Protein AF-A0A9E1M445-F1 (afdb_monomer_lite)

Secondary structure (DSSP, 8-state):
-HHHHHHHHHHHHHHHHHHHHHHHHHHHTT--PPPPEEETTEEE---HHHHHHHHHHHHHHHHHTT-HHHHHHHHHHHHHHHHHHHHHT-

Sequence (90 aa):
MYEEVFWGVFIAVTILAVVGLVLVVLRKKGKAKPFLNLGSSGLELVSGDKSLFIAVIVGAVMLNQYSLLLAIAYAAVFLALYLLLLIKFK

Radius of gyration: 14.59 Å; chains: 1; bounding box: 33×22×38 Å

pLDDT: mean 77.47, std 15.46, range [42.06, 93.94]

Structure (mmCIF, N/CA/C/O backbone):
data_AF-A0A9E1M445-F1
#
_entry.id   AF-A0A9E1M445-F1
#
loop_
_atom_site.group_PDB
_atom_site.id
_atom_site.type_symbol
_atom_site.label_atom_id
_atom_site.label_alt_id
_atom_site.label_comp_id
_atom_site.label_asym_id
_atom_site.label_entity_id
_atom_site.label_seq_id
_atom_site.pdbx_PDB_ins_code
_atom_site.Cartn_x
_atom_site.Cartn_y
_atom_site.Cartn_z
_atom_site.occupancy
_atom_site.B_iso_or_equiv
_atom_site.auth_seq_id
_atom_site.auth_comp_id
_atom_site.auth_asym_id
_atom_site.auth_atom_id
_atom_site.pdbx_PDB_model_num
ATOM 1 N N . MET A 1 1 ? 12.525 -11.843 -17.859 1.00 58.59 1 MET A N 1
ATOM 2 C CA . MET A 1 1 ? 13.231 -12.093 -16.583 1.00 58.59 1 MET A CA 1
ATOM 3 C C . MET A 1 1 ? 13.188 -10.902 -15.619 1.00 58.59 1 MET A C 1
ATOM 5 O O . MET A 1 1 ? 12.540 -11.036 -14.596 1.00 58.59 1 MET A O 1
ATOM 9 N N . TYR A 1 2 ? 13.789 -9.732 -15.901 1.00 72.12 2 TYR A N 1
ATOM 10 C CA . TYR A 1 2 ? 13.731 -8.586 -14.960 1.00 72.12 2 TYR A CA 1
ATOM 11 C C . TYR A 1 2 ? 12.323 -8.005 -14.770 1.00 72.12 2 TYR A C 1
ATOM 13 O O . TYR A 1 2 ? 11.950 -7.643 -13.659 1.00 72.12 2 TYR A O 1
ATOM 21 N N . GLU A 1 3 ? 11.526 -7.967 -15.836 1.00 77.00 3 GLU A N 1
ATOM 22 C CA . GLU A 1 3 ? 10.161 -7.433 -15.800 1.00 77.00 3 GLU A CA 1
ATOM 23 C C . GLU A 1 3 ? 9.208 -8.334 -14.998 1.00 77.00 3 GLU A C 1
ATOM 25 O O . GLU A 1 3 ? 8.434 -7.860 -14.176 1.00 77.00 3 GLU A O 1
ATOM 30 N N . GLU A 1 4 ? 9.321 -9.654 -15.153 1.00 81.44 4 GLU A N 1
ATOM 31 C CA . GLU A 1 4 ? 8.529 -10.637 -14.399 1.00 81.44 4 GLU A CA 1
ATOM 32 C C . GLU A 1 4 ? 8.861 -10.603 -12.903 1.00 81.44 4 GLU A C 1
ATOM 34 O O . GLU A 1 4 ? 7.964 -10.673 -12.064 1.00 81.44 4 GLU A O 1
ATOM 39 N N . VAL A 1 5 ? 10.145 -10.441 -12.559 1.00 84.81 5 VAL A N 1
ATOM 40 C CA . VAL A 1 5 ? 10.588 -10.272 -11.168 1.00 84.81 5 VAL A CA 1
ATOM 41 C C . VAL A 1 5 ? 10.076 -8.950 -10.600 1.00 84.81 5 VAL A C 1
ATOM 43 O O . VAL A 1 5 ? 9.591 -8.928 -9.470 1.00 84.81 5 VAL A O 1
ATOM 46 N N . PHE A 1 6 ? 10.119 -7.864 -11.377 1.00 87.31 6 PHE A N 1
ATOM 47 C CA . PHE A 1 6 ? 9.565 -6.574 -10.971 1.00 87.31 6 PHE A CA 1
ATOM 48 C C . PHE A 1 6 ? 8.075 -6.691 -10.632 1.00 87.31 6 PHE A C 1
ATOM 50 O O . PHE A 1 6 ? 7.668 -6.327 -9.528 1.00 87.31 6 PHE A O 1
ATOM 57 N N . TRP A 1 7 ? 7.273 -7.253 -11.542 1.00 87.19 7 TRP A N 1
ATOM 58 C CA . TRP A 1 7 ? 5.836 -7.430 -11.329 1.00 87.19 7 TRP A CA 1
ATOM 59 C C . TRP A 1 7 ? 5.540 -8.379 -10.166 1.00 87.19 7 TRP A C 1
ATOM 61 O O . TRP A 1 7 ? 4.650 -8.097 -9.366 1.00 87.19 7 TRP A O 1
ATOM 71 N N . GLY A 1 8 ? 6.318 -9.454 -10.010 1.00 88.81 8 GLY A N 1
ATOM 72 C CA . GLY A 1 8 ? 6.196 -10.369 -8.875 1.00 88.81 8 GLY A CA 1
ATOM 73 C C . GLY A 1 8 ? 6.436 -9.677 -7.529 1.00 88.81 8 GLY A C 1
ATOM 74 O O . GLY A 1 8 ? 5.639 -9.829 -6.600 1.00 88.81 8 GLY A O 1
ATOM 75 N N . VAL A 1 9 ? 7.491 -8.863 -7.431 1.00 88.81 9 VAL A N 1
ATOM 76 C CA . VAL A 1 9 ? 7.797 -8.092 -6.216 1.00 88.81 9 VAL A CA 1
ATOM 77 C C . VAL A 1 9 ? 6.743 -7.012 -5.976 1.00 88.81 9 VAL A C 1
ATOM 79 O O . VAL A 1 9 ? 6.282 -6.861 -4.844 1.00 88.81 9 VAL A O 1
ATOM 82 N N . PHE A 1 10 ? 6.307 -6.305 -7.020 1.00 89.19 10 PHE A N 1
ATOM 83 C CA . PHE A 1 10 ? 5.259 -5.293 -6.909 1.00 89.19 10 PHE A CA 1
ATOM 84 C C . PHE A 1 10 ? 3.960 -5.893 -6.353 1.00 89.19 10 PHE A C 1
ATOM 86 O O . PHE A 1 10 ? 3.419 -5.376 -5.377 1.00 89.19 10 PHE A O 1
ATOM 93 N N . ILE A 1 11 ? 3.514 -7.036 -6.888 1.00 89.62 11 ILE A N 1
ATOM 94 C CA . ILE A 1 11 ? 2.329 -7.752 -6.394 1.00 89.62 11 ILE A CA 1
ATOM 95 C C . ILE A 1 11 ? 2.497 -8.135 -4.920 1.00 89.62 11 ILE A C 1
ATOM 97 O O . ILE A 1 11 ? 1.592 -7.888 -4.120 1.00 89.62 11 ILE A O 1
ATOM 101 N N . ALA A 1 12 ? 3.647 -8.696 -4.533 1.00 88.00 12 ALA A N 1
ATOM 102 C CA . ALA A 1 12 ? 3.906 -9.073 -3.144 1.00 88.00 12 ALA A CA 1
ATOM 103 C C . ALA A 1 12 ? 3.826 -7.862 -2.196 1.00 88.00 12 ALA A C 1
ATOM 105 O O . ALA A 1 12 ? 3.185 -7.928 -1.144 1.00 88.00 12 ALA A O 1
ATOM 106 N N . VAL A 1 13 ? 4.415 -6.732 -2.590 1.00 88.25 13 VAL A N 1
ATOM 107 C CA . VAL A 1 13 ? 4.377 -5.479 -1.825 1.00 88.25 13 VAL A CA 1
ATOM 108 C C . VAL A 1 13 ? 2.953 -4.916 -1.742 1.00 88.25 13 VAL A C 1
ATOM 110 O O . VAL A 1 13 ? 2.520 -4.499 -0.665 1.00 88.25 13 VAL A O 1
ATOM 113 N N . THR A 1 14 ? 2.182 -4.950 -2.830 1.00 88.69 14 THR A N 1
ATOM 114 C CA . THR A 1 14 ? 0.776 -4.522 -2.819 1.00 88.69 14 THR A CA 1
ATOM 115 C C . THR A 1 14 ? -0.078 -5.410 -1.913 1.00 88.69 14 THR A C 1
ATOM 117 O O . THR A 1 14 ? -0.891 -4.889 -1.147 1.00 88.69 14 THR A O 1
ATOM 120 N N . ILE A 1 15 ? 0.133 -6.731 -1.916 1.00 88.50 15 ILE A N 1
ATOM 121 C CA . ILE A 1 15 ? -0.541 -7.650 -0.986 1.00 88.50 15 ILE A CA 1
ATOM 122 C C . ILE A 1 15 ? -0.206 -7.276 0.463 1.00 88.50 15 ILE A C 1
ATOM 124 O O . ILE A 1 15 ? -1.116 -7.177 1.286 1.00 88.50 15 ILE A O 1
ATOM 128 N N . LEU A 1 16 ? 1.063 -6.999 0.779 1.00 87.31 16 LEU A N 1
ATOM 129 C CA . LEU A 1 16 ? 1.466 -6.553 2.119 1.00 87.31 16 LEU A CA 1
ATOM 130 C C . LEU A 1 16 ? 0.781 -5.240 2.528 1.00 87.31 16 LEU A C 1
ATOM 132 O O . LEU A 1 16 ? 0.340 -5.116 3.673 1.00 87.31 16 LEU A O 1
ATOM 136 N N . ALA A 1 17 ? 0.629 -4.287 1.606 1.00 85.56 17 ALA A N 1
ATOM 137 C CA . ALA A 1 17 ? -0.092 -3.041 1.865 1.00 85.56 17 ALA A CA 1
ATOM 138 C C . ALA A 1 17 ? -1.585 -3.288 2.166 1.00 85.56 17 ALA A C 1
ATOM 140 O O . ALA A 1 17 ? -2.135 -2.709 3.108 1.00 85.56 17 ALA A O 1
ATOM 141 N N . VAL A 1 18 ? -2.233 -4.191 1.421 1.00 87.44 18 VAL A N 1
ATOM 142 C CA . VAL A 1 18 ? -3.632 -4.595 1.657 1.00 87.44 18 VAL A CA 1
ATOM 143 C C . VAL A 1 18 ? -3.784 -5.316 2.994 1.00 87.44 18 VAL A C 1
ATOM 145 O O . VAL A 1 18 ? -4.700 -5.002 3.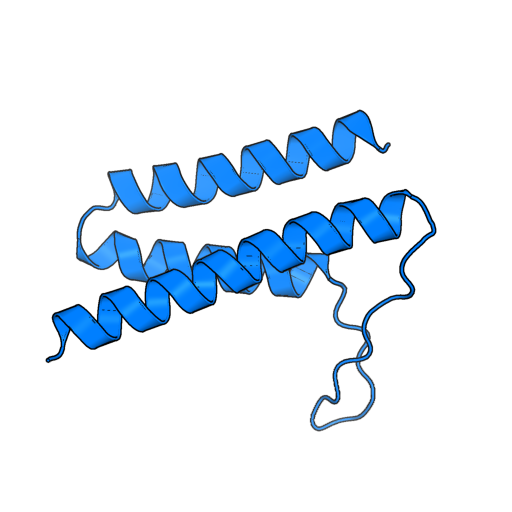757 1.00 87.44 18 VAL A O 1
ATOM 148 N N . VAL A 1 19 ? -2.876 -6.238 3.325 1.00 85.81 19 VAL A N 1
ATOM 149 C CA . VAL A 1 19 ? -2.850 -6.891 4.642 1.00 85.81 19 VAL A CA 1
ATOM 150 C C . VAL A 1 19 ? -2.720 -5.834 5.734 1.00 85.81 19 VAL A C 1
ATOM 152 O O . VAL A 1 19 ? -3.511 -5.841 6.674 1.00 85.81 19 VAL A O 1
ATOM 155 N N . GLY A 1 20 ? -1.818 -4.864 5.571 1.00 82.38 20 GLY A N 1
ATOM 156 C CA . GLY A 1 20 ? -1.704 -3.707 6.455 1.00 82.38 20 GLY A CA 1
ATOM 157 C C . GLY A 1 20 ? -3.047 -3.005 6.692 1.00 82.38 20 GLY A C 1
ATOM 158 O O . GLY A 1 20 ? -3.421 -2.791 7.845 1.00 82.38 20 GLY A O 1
ATOM 159 N N . LEU A 1 21 ? -3.822 -2.732 5.633 1.00 83.44 21 LEU A N 1
ATOM 160 C CA . LEU A 1 21 ? -5.135 -2.076 5.741 1.00 83.44 21 LEU A CA 1
ATOM 161 C C . LEU A 1 21 ? -6.114 -2.937 6.545 1.00 83.44 21 LEU A C 1
ATOM 163 O O . LEU A 1 21 ? -6.806 -2.435 7.432 1.00 83.44 21 LEU A O 1
ATOM 167 N N . VAL A 1 22 ? -6.156 -4.244 6.279 1.00 83.12 22 VAL A N 1
ATOM 168 C CA . VAL A 1 22 ? -7.010 -5.187 7.018 1.00 83.12 22 VAL A CA 1
ATOM 169 C C . VAL A 1 22 ? -6.639 -5.205 8.501 1.00 83.12 22 VAL A C 1
ATOM 171 O O . VAL A 1 22 ? -7.525 -5.179 9.360 1.00 83.12 22 VAL A O 1
ATOM 174 N N . LEU A 1 23 ? -5.346 -5.186 8.824 1.00 79.56 23 LEU A N 1
ATOM 175 C CA . LEU A 1 23 ? -4.877 -5.143 10.207 1.00 79.56 23 LEU A CA 1
ATOM 176 C C . LEU A 1 23 ? -5.276 -3.842 10.912 1.00 79.56 23 LEU A C 1
ATOM 178 O O . LEU A 1 23 ? -5.685 -3.901 12.073 1.00 79.56 23 LEU A O 1
ATOM 182 N N . VAL A 1 24 ? -5.234 -2.696 10.224 1.00 77.88 24 VAL A N 1
ATOM 183 C CA . VAL A 1 24 ? -5.753 -1.416 10.746 1.00 77.88 24 VAL A CA 1
ATOM 184 C C . VAL A 1 24 ? -7.232 -1.551 11.124 1.00 77.88 24 VAL A C 1
ATOM 186 O O . VAL A 1 24 ? -7.626 -1.173 12.232 1.00 77.88 24 VAL A O 1
ATOM 189 N N . VAL A 1 25 ? -8.050 -2.162 10.260 1.00 79.50 25 VAL A N 1
ATOM 190 C CA . VAL A 1 25 ? -9.477 -2.407 10.546 1.00 79.50 25 VAL A CA 1
ATOM 191 C C . VAL A 1 25 ? -9.666 -3.333 11.744 1.00 79.50 25 VAL A C 1
ATOM 193 O O . VAL A 1 25 ? -10.480 -3.048 12.624 1.00 79.50 25 VAL A O 1
ATOM 196 N N . LEU A 1 26 ? -8.936 -4.448 11.795 1.00 76.94 26 LEU A N 1
ATOM 197 C CA . LEU A 1 26 ? -9.054 -5.418 12.885 1.00 76.94 26 LEU A CA 1
ATOM 198 C C . LEU A 1 26 ? -8.617 -4.826 14.230 1.00 76.94 26 LEU A C 1
ATOM 200 O O . LEU A 1 26 ? -9.265 -5.099 15.243 1.00 76.94 26 LEU A O 1
ATOM 204 N N . ARG A 1 27 ? -7.577 -3.980 14.244 1.00 73.19 27 ARG A N 1
ATOM 205 C CA . ARG A 1 27 ? -7.139 -3.244 15.441 1.00 73.19 27 ARG A CA 1
ATOM 206 C C . ARG A 1 27 ? -8.210 -2.270 15.915 1.00 73.19 27 ARG A C 1
ATOM 208 O O . ARG A 1 27 ? -8.569 -2.301 17.087 1.00 73.19 27 ARG A O 1
ATOM 215 N N . LYS A 1 28 ? -8.779 -1.467 15.010 1.00 74.12 28 LYS A N 1
ATOM 216 C CA . LYS A 1 28 ? -9.850 -0.519 15.364 1.00 74.12 28 LYS A CA 1
ATOM 217 C C . LYS A 1 28 ? -11.132 -1.202 15.846 1.00 74.12 28 LYS A C 1
ATOM 219 O O . LYS A 1 28 ? -11.843 -0.647 16.669 1.00 74.12 28 LYS A O 1
ATOM 224 N N . LYS A 1 29 ? -11.398 -2.436 15.410 1.00 75.88 29 LYS A N 1
ATOM 225 C CA . LYS A 1 29 ? -12.492 -3.273 15.937 1.00 75.88 29 LYS A CA 1
ATOM 226 C C . LYS A 1 29 ? -12.164 -3.977 17.265 1.00 75.88 29 LYS A C 1
ATOM 228 O O . LYS A 1 29 ? -12.965 -4.791 17.715 1.00 75.88 29 LYS A O 1
ATOM 233 N N . GLY A 1 30 ? -10.988 -3.742 17.854 1.00 68.38 30 GLY A N 1
ATOM 234 C CA . GLY A 1 30 ? -10.534 -4.406 19.083 1.00 68.38 30 GLY A CA 1
ATOM 235 C C . GLY A 1 30 ? -10.204 -5.896 18.919 1.00 68.38 30 GLY A C 1
ATOM 236 O O . GLY A 1 30 ? -10.024 -6.596 19.910 1.00 68.38 30 GLY A O 1
ATOM 237 N N . LYS A 1 31 ? -10.133 -6.405 17.680 1.00 65.25 31 LYS A N 1
ATOM 238 C CA . LYS A 1 31 ? -9.941 -7.836 17.378 1.00 65.25 31 LYS A CA 1
ATOM 239 C C . LYS A 1 31 ? -8.486 -8.235 17.132 1.00 65.25 31 LYS A C 1
ATOM 241 O O . LYS A 1 31 ? -8.200 -9.426 17.079 1.00 65.25 31 LYS A O 1
ATOM 246 N N . ALA A 1 32 ? -7.573 -7.279 16.971 1.00 60.84 32 ALA A N 1
ATOM 247 C CA . ALA A 1 32 ? -6.157 -7.560 16.742 1.00 60.84 32 ALA A CA 1
ATOM 248 C C . ALA A 1 32 ? -5.270 -6.891 17.796 1.00 60.84 32 ALA A C 1
ATOM 250 O O . ALA A 1 32 ? -5.301 -5.672 17.968 1.00 60.84 32 ALA A O 1
ATOM 251 N N . LYS A 1 33 ? -4.444 -7.703 18.466 1.00 57.19 33 LYS A N 1
ATOM 252 C CA . LYS A 1 33 ? -3.317 -7.226 19.278 1.00 57.19 33 LYS A CA 1
ATOM 253 C C . LYS A 1 33 ? -2.223 -6.678 18.347 1.00 57.19 33 LYS A C 1
ATOM 255 O O . LYS A 1 33 ? -2.139 -7.109 17.193 1.00 57.19 33 LYS A O 1
ATOM 260 N N . PRO A 1 34 ? -1.407 -5.709 18.790 1.00 54.91 34 PRO A N 1
ATOM 261 C CA . PRO A 1 34 ? -0.333 -5.195 17.959 1.00 54.91 34 PRO A CA 1
ATOM 262 C C . PRO A 1 34 ? 0.652 -6.316 17.598 1.00 54.91 34 PRO A C 1
ATOM 264 O O . PRO A 1 34 ? 0.980 -7.156 18.430 1.00 54.91 34 PRO A O 1
ATOM 267 N N . PHE A 1 35 ? 1.072 -6.349 16.332 1.00 55.09 35 PHE A N 1
ATOM 268 C CA . PHE A 1 35 ? 2.021 -7.339 15.832 1.00 55.09 35 PHE A CA 1
ATOM 269 C C . PHE A 1 35 ? 3.384 -7.046 16.448 1.00 55.09 35 PHE A C 1
ATOM 271 O O . PHE A 1 35 ? 3.901 -5.936 16.328 1.00 55.09 35 PHE A O 1
ATOM 278 N N . LEU A 1 36 ? 3.922 -8.040 17.143 1.00 47.41 36 LEU A N 1
ATOM 279 C CA . LEU A 1 36 ? 5.287 -8.047 17.634 1.00 47.41 36 LEU A CA 1
ATOM 280 C C . LEU A 1 36 ? 6.199 -8.352 16.447 1.00 47.41 36 LEU A C 1
ATOM 282 O O . LEU A 1 36 ? 6.093 -9.431 15.867 1.00 47.41 36 LEU A O 1
ATOM 286 N N . ASN A 1 37 ? 7.060 -7.408 16.072 1.00 48.50 37 ASN A N 1
ATOM 287 C CA . ASN A 1 37 ? 8.103 -7.661 15.087 1.00 48.50 37 ASN A CA 1
ATOM 288 C C . ASN A 1 37 ? 9.409 -7.922 15.851 1.00 48.50 37 ASN A C 1
ATOM 290 O O . ASN A 1 37 ? 9.765 -7.149 16.742 1.00 48.50 37 ASN A O 1
ATOM 294 N N . LEU A 1 38 ? 10.103 -9.025 15.553 1.00 42.41 38 LEU A N 1
ATOM 295 C CA . LEU A 1 38 ? 11.430 -9.290 16.117 1.00 42.41 38 LEU A CA 1
ATOM 296 C C . LEU A 1 38 ? 12.436 -8.358 15.424 1.00 42.41 38 LEU A C 1
ATOM 298 O O . LEU A 1 38 ? 12.946 -8.666 14.350 1.00 42.41 38 LEU A O 1
ATOM 302 N N . GLY A 1 39 ? 12.676 -7.191 16.018 1.00 45.81 39 GLY A N 1
ATOM 303 C CA . GLY A 1 39 ? 13.780 -6.313 15.643 1.00 45.81 39 GLY A CA 1
ATOM 304 C C . GLY A 1 39 ? 15.093 -6.789 16.267 1.00 45.81 39 GLY A C 1
ATOM 305 O O . GLY A 1 39 ? 15.101 -7.435 17.315 1.00 45.81 39 GLY A O 1
ATOM 306 N N . SER A 1 40 ? 16.219 -6.428 15.647 1.00 43.84 40 SER A N 1
ATOM 307 C CA . SER A 1 40 ? 17.586 -6.779 16.076 1.00 43.84 40 SER A CA 1
ATOM 308 C C . SER A 1 40 ? 17.981 -6.275 17.474 1.00 43.84 40 SER A C 1
ATOM 310 O O . SER A 1 40 ? 19.040 -6.644 17.970 1.00 43.84 40 SER A O 1
ATOM 312 N N . SER A 1 41 ? 17.138 -5.456 18.108 1.00 47.44 41 SER A N 1
ATOM 313 C CA . SER A 1 41 ? 17.367 -4.847 19.426 1.00 47.44 41 SER A CA 1
ATOM 314 C C . SER A 1 41 ? 16.302 -5.229 20.467 1.00 47.44 41 SER A C 1
ATOM 316 O O . SER A 1 41 ? 16.278 -4.661 21.556 1.00 47.44 41 SER A O 1
ATOM 318 N N . GLY A 1 42 ? 15.419 -6.185 20.154 1.00 47.28 42 GLY A N 1
ATOM 319 C CA . GLY A 1 42 ? 14.287 -6.580 20.997 1.00 47.28 42 GLY A CA 1
ATOM 320 C C . GLY A 1 42 ? 12.941 -6.465 20.277 1.00 47.28 42 GLY A C 1
ATOM 321 O O . GLY A 1 42 ? 12.861 -6.028 19.129 1.00 47.28 42 GLY A O 1
ATOM 322 N N . LEU A 1 43 ? 11.872 -6.901 20.954 1.00 42.06 43 LEU A N 1
ATOM 323 C CA . LEU A 1 43 ? 10.489 -6.841 20.466 1.00 42.06 43 LEU A CA 1
ATOM 324 C C . LEU A 1 43 ? 10.035 -5.384 20.318 1.00 42.06 43 LEU A C 1
ATOM 326 O O . LEU A 1 43 ? 9.420 -4.813 21.219 1.00 42.06 43 LEU A O 1
ATOM 330 N N . GLU A 1 44 ? 10.323 -4.775 19.173 1.00 43.91 44 GLU A N 1
ATOM 331 C CA . GLU A 1 44 ? 9.776 -3.472 18.837 1.00 43.91 44 GLU A CA 1
ATOM 332 C C . GLU A 1 44 ? 8.348 -3.634 18.306 1.00 43.91 44 GLU A C 1
ATOM 334 O O . GLU A 1 44 ? 8.068 -4.321 17.318 1.00 43.91 44 GLU A O 1
ATOM 339 N N . LEU A 1 45 ? 7.417 -2.972 18.993 1.00 44.66 45 LEU A N 1
ATOM 340 C CA . LEU A 1 45 ? 6.033 -2.791 18.571 1.00 44.66 45 LEU A CA 1
ATOM 341 C C . LEU A 1 45 ? 5.996 -1.899 17.323 1.00 44.66 45 LEU A C 1
ATOM 343 O O . LEU A 1 45 ? 5.710 -0.702 17.391 1.00 44.66 45 LEU A O 1
ATOM 347 N N . VAL A 1 46 ? 6.266 -2.476 16.154 1.00 49.81 46 VAL A N 1
ATOM 348 C CA . VAL A 1 46 ? 5.958 -1.813 14.88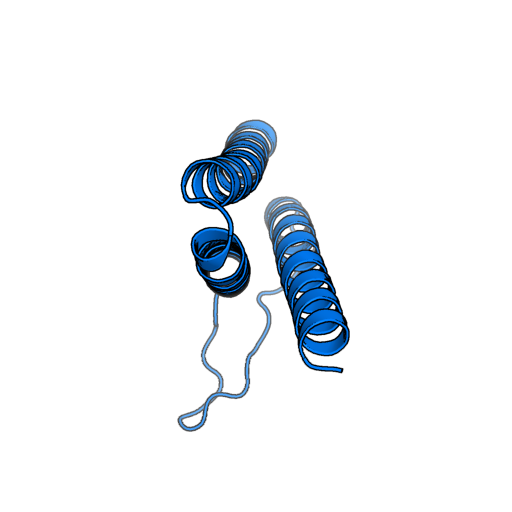7 1.00 49.81 46 VAL A CA 1
ATOM 349 C C . VAL A 1 46 ? 4.434 -1.758 14.785 1.00 49.81 46 VAL A C 1
ATOM 351 O O . VAL A 1 46 ? 3.742 -2.775 14.670 1.00 49.81 46 VAL A O 1
ATOM 354 N N . SER A 1 47 ? 3.866 -0.555 14.898 1.00 57.41 47 SER A N 1
ATOM 355 C CA . SER A 1 47 ? 2.438 -0.380 14.655 1.00 57.41 47 SER A CA 1
ATOM 356 C C . SER A 1 47 ? 2.126 -0.874 13.235 1.00 57.41 47 SER A C 1
ATOM 358 O O . SER A 1 47 ? 2.899 -0.646 12.310 1.00 57.41 47 SER A O 1
ATOM 360 N N . GLY A 1 48 ? 1.015 -1.592 13.053 1.00 59.12 48 GLY A N 1
ATOM 361 C CA . GLY A 1 48 ? 0.628 -2.149 11.748 1.00 59.12 48 GLY A CA 1
ATOM 362 C C . GLY A 1 48 ? 0.422 -1.053 10.699 1.00 59.12 48 GLY A C 1
ATOM 363 O O . GLY A 1 48 ? 0.501 -1.304 9.501 1.00 59.12 48 GLY A O 1
ATOM 364 N N . ASP A 1 49 ? 0.248 0.181 11.171 1.00 63.78 49 ASP A N 1
ATOM 365 C CA . ASP A 1 49 ? 0.221 1.392 10.368 1.00 63.78 49 ASP A CA 1
ATOM 366 C C . ASP A 1 49 ? 1.582 1.624 9.689 1.00 63.78 49 ASP A C 1
ATOM 368 O O . ASP A 1 49 ? 1.634 1.858 8.486 1.00 63.78 49 ASP A O 1
ATOM 372 N N . LYS A 1 50 ? 2.708 1.473 10.405 1.00 68.56 50 LYS A N 1
ATOM 373 C CA . LYS A 1 50 ? 4.054 1.669 9.835 1.00 68.56 50 LYS A CA 1
ATOM 374 C C . LYS A 1 50 ? 4.375 0.657 8.735 1.00 68.56 50 LYS A C 1
ATOM 376 O O 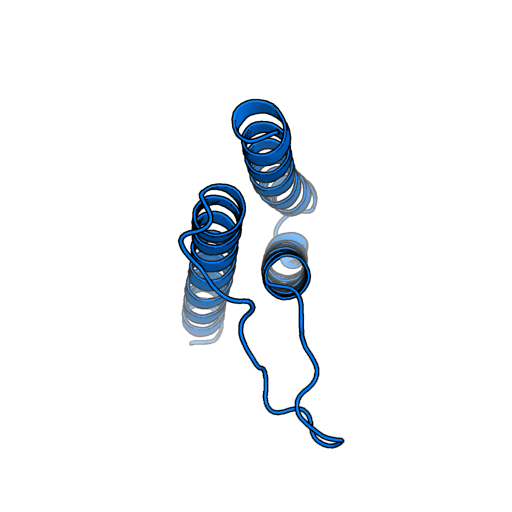. LYS A 1 50 ? 4.921 1.045 7.706 1.00 68.56 50 LYS A O 1
ATOM 381 N N . SER A 1 51 ? 4.021 -0.618 8.915 1.00 70.56 51 SER A N 1
ATOM 382 C CA . SER A 1 51 ? 4.267 -1.648 7.893 1.00 70.56 51 SER A CA 1
ATOM 383 C C . SER A 1 51 ? 3.440 -1.416 6.625 1.00 70.56 51 SER A C 1
ATOM 385 O O . SER A 1 51 ? 3.940 -1.640 5.524 1.00 70.56 51 SER A O 1
ATOM 387 N N . LEU A 1 52 ? 2.210 -0.905 6.766 1.00 79.31 52 LEU A N 1
ATOM 388 C CA . LEU A 1 52 ? 1.395 -0.459 5.636 1.00 79.31 52 LEU A CA 1
ATOM 389 C C . LEU A 1 52 ? 2.083 0.673 4.871 1.00 79.31 52 LEU A C 1
ATOM 391 O O . LEU A 1 52 ? 2.227 0.580 3.655 1.00 79.31 52 LEU A O 1
ATOM 395 N N . PHE A 1 53 ? 2.535 1.719 5.570 1.00 80.94 53 PHE A N 1
ATOM 396 C CA . PHE A 1 53 ? 3.154 2.874 4.913 1.00 80.94 53 PHE A CA 1
ATOM 397 C C . PHE A 1 53 ? 4.426 2.486 4.160 1.00 80.94 53 PHE A C 1
ATOM 399 O O . PHE A 1 53 ? 4.613 2.926 3.028 1.00 80.94 53 PHE A O 1
ATOM 406 N N . ILE A 1 54 ? 5.258 1.616 4.738 1.00 83.88 54 ILE A N 1
ATOM 407 C CA . ILE A 1 54 ? 6.472 1.124 4.075 1.00 83.88 54 ILE A CA 1
ATOM 408 C C . ILE A 1 54 ? 6.116 0.381 2.781 1.00 83.88 54 ILE A C 1
ATOM 410 O O . ILE A 1 54 ? 6.684 0.686 1.735 1.00 83.88 54 ILE A O 1
ATOM 414 N N . ALA A 1 55 ? 5.146 -0.536 2.816 1.00 85.50 55 ALA A N 1
ATOM 415 C CA . ALA A 1 55 ? 4.729 -1.274 1.624 1.00 85.50 55 ALA A CA 1
ATOM 416 C C . ALA A 1 55 ? 4.163 -0.344 0.531 1.00 85.50 55 ALA A C 1
ATOM 418 O O . ALA A 1 55 ? 4.498 -0.479 -0.645 1.00 85.50 55 ALA A O 1
ATOM 419 N N . VAL A 1 56 ? 3.359 0.654 0.905 1.00 89.00 56 VAL A N 1
ATOM 420 C CA . VAL A 1 56 ? 2.820 1.633 -0.054 1.00 89.00 56 VAL A CA 1
ATOM 421 C C . VAL A 1 56 ? 3.935 2.475 -0.683 1.00 89.00 56 VAL A C 1
ATOM 423 O O . VAL A 1 56 ? 3.933 2.665 -1.898 1.00 89.00 56 VAL A O 1
ATOM 426 N N . ILE A 1 57 ? 4.911 2.937 0.107 1.00 89.44 57 ILE A N 1
ATOM 427 C CA . ILE A 1 57 ? 6.050 3.717 -0.402 1.00 89.44 57 ILE A CA 1
ATOM 428 C C . ILE A 1 57 ? 6.888 2.878 -1.367 1.00 89.44 57 ILE A C 1
ATOM 430 O O . ILE A 1 57 ? 7.204 3.352 -2.456 1.00 89.44 57 ILE A O 1
ATOM 434 N N . VAL A 1 58 ? 7.206 1.630 -1.014 1.00 90.12 58 VAL A N 1
ATOM 435 C CA . VAL A 1 58 ? 7.977 0.733 -1.890 1.00 90.12 58 VAL A CA 1
ATOM 436 C C . VAL A 1 58 ? 7.244 0.517 -3.218 1.00 90.12 58 VAL A C 1
ATOM 438 O O . VAL A 1 58 ? 7.848 0.691 -4.275 1.00 90.12 58 VAL A O 1
ATOM 441 N N . GLY A 1 59 ? 5.937 0.236 -3.186 1.00 88.56 59 GLY A N 1
ATOM 442 C CA . GLY A 1 59 ? 5.129 0.099 -4.403 1.00 88.56 59 GLY A CA 1
ATOM 443 C C . GLY A 1 59 ? 5.101 1.377 -5.251 1.00 88.56 59 GLY A C 1
ATOM 444 O O . GLY A 1 59 ? 5.248 1.313 -6.470 1.00 88.56 59 GLY A O 1
ATOM 445 N N . ALA A 1 60 ? 4.993 2.549 -4.621 1.00 90.69 60 ALA A N 1
ATOM 446 C CA . ALA A 1 60 ? 5.024 3.831 -5.324 1.00 90.69 60 ALA A CA 1
ATOM 447 C C . ALA A 1 60 ? 6.389 4.106 -5.979 1.00 90.69 60 ALA A C 1
ATOM 449 O O . ALA A 1 60 ? 6.438 4.534 -7.130 1.00 90.69 60 ALA A O 1
ATOM 450 N N . VAL A 1 61 ? 7.499 3.818 -5.290 1.00 91.69 61 VAL A N 1
ATOM 451 C CA . VAL A 1 61 ? 8.859 3.969 -5.842 1.00 91.69 61 VAL A CA 1
ATOM 452 C C . VAL A 1 61 ? 9.067 3.053 -7.048 1.00 91.69 61 VAL A C 1
ATOM 454 O O . VAL A 1 61 ? 9.639 3.488 -8.047 1.00 91.69 61 VAL A O 1
ATOM 457 N N . MET A 1 62 ? 8.563 1.818 -6.987 1.00 89.94 62 MET A N 1
ATOM 458 C CA . MET A 1 62 ? 8.607 0.888 -8.116 1.00 89.94 62 MET A CA 1
ATOM 459 C C . MET A 1 62 ? 7.846 1.443 -9.329 1.00 89.94 62 MET A C 1
ATOM 461 O O . MET A 1 62 ? 8.393 1.485 -10.428 1.00 89.94 62 MET A O 1
ATOM 465 N N . LEU A 1 63 ? 6.624 1.951 -9.137 1.00 90.62 63 LEU A N 1
ATOM 466 C CA . LEU A 1 63 ? 5.833 2.541 -10.2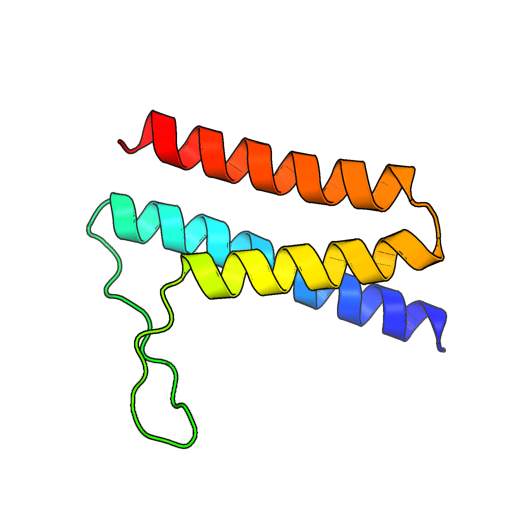27 1.00 90.62 63 LEU A CA 1
ATOM 467 C C . LEU A 1 63 ? 6.428 3.844 -10.770 1.00 90.62 63 LEU A C 1
ATOM 469 O O . LEU A 1 63 ? 6.244 4.149 -11.948 1.00 90.62 63 LEU A O 1
ATOM 473 N N . ASN A 1 64 ? 7.163 4.596 -9.948 1.00 90.19 64 ASN A N 1
ATOM 474 C CA . ASN A 1 64 ? 7.785 5.855 -10.356 1.00 90.19 64 ASN A CA 1
ATOM 475 C C . ASN A 1 64 ? 8.832 5.660 -11.465 1.00 90.19 64 ASN A C 1
ATOM 477 O O . ASN A 1 64 ? 9.084 6.585 -12.230 1.00 90.19 64 ASN A O 1
ATOM 481 N N . GLN A 1 65 ? 9.403 4.456 -11.587 1.00 86.81 65 GLN A N 1
ATOM 482 C CA . GLN A 1 65 ? 10.302 4.111 -12.693 1.00 86.81 65 GLN A CA 1
ATOM 483 C C . GLN A 1 65 ? 9.583 4.063 -14.050 1.00 86.81 65 GLN A C 1
ATOM 485 O O . GLN A 1 65 ? 10.221 4.254 -15.081 1.00 86.81 65 GLN A O 1
ATOM 490 N N . TYR A 1 66 ? 8.267 3.836 -14.052 1.00 85.62 66 TYR A N 1
ATOM 491 C CA . TYR A 1 66 ? 7.443 3.765 -15.259 1.00 85.62 66 TYR A CA 1
ATOM 492 C C . TYR A 1 66 ? 6.680 5.067 -15.497 1.00 85.62 66 TYR A C 1
ATOM 494 O O . TYR A 1 66 ? 6.657 5.592 -16.608 1.00 85.62 66 TYR A O 1
ATOM 502 N N . SER A 1 67 ? 6.021 5.588 -14.460 1.00 90.00 67 SER A N 1
ATOM 503 C CA . SER A 1 67 ? 5.243 6.820 -14.541 1.00 90.00 67 SER A CA 1
ATOM 504 C C . SER A 1 67 ? 5.040 7.432 -13.162 1.00 90.00 67 SER A C 1
ATOM 506 O O . SER A 1 67 ? 4.422 6.835 -12.275 1.00 90.00 67 SER A O 1
ATOM 508 N N . LEU A 1 68 ? 5.484 8.681 -13.015 1.00 90.69 68 LEU A N 1
ATOM 509 C CA . LEU A 1 68 ? 5.250 9.486 -11.817 1.00 90.69 68 LEU A CA 1
ATOM 510 C C . LEU A 1 68 ? 3.750 9.602 -11.504 1.00 90.69 68 LEU A C 1
ATOM 512 O O . LEU A 1 68 ? 3.339 9.506 -10.349 1.00 90.69 68 LEU A O 1
ATOM 516 N N . LEU A 1 69 ? 2.917 9.759 -12.536 1.00 92.81 69 LEU A N 1
ATOM 517 C CA . LEU A 1 69 ? 1.470 9.902 -12.378 1.00 92.81 69 LEU A CA 1
ATOM 518 C C . LEU A 1 69 ? 0.845 8.626 -11.793 1.00 92.81 69 LEU A C 1
ATOM 520 O O . LEU A 1 69 ? -0.024 8.698 -10.926 1.00 92.81 69 LEU A O 1
ATOM 524 N N . LEU A 1 70 ? 1.337 7.461 -12.225 1.00 89.38 70 LEU A N 1
ATOM 525 C CA . LEU A 1 70 ? 0.884 6.153 -11.752 1.00 89.38 70 LEU A CA 1
ATOM 526 C C . LEU A 1 70 ? 1.304 5.904 -10.295 1.00 89.38 70 LEU A C 1
ATOM 528 O O . LEU A 1 70 ? 0.502 5.418 -9.498 1.00 89.38 70 LEU A O 1
ATOM 532 N N . ALA A 1 71 ? 2.526 6.295 -9.926 1.00 90.19 71 ALA A N 1
ATOM 533 C CA . ALA A 1 71 ? 3.017 6.221 -8.551 1.00 90.19 71 ALA A CA 1
ATOM 534 C C . ALA A 1 71 ? 2.188 7.085 -7.589 1.00 90.19 71 ALA A C 1
ATOM 536 O O . ALA A 1 71 ? 1.791 6.623 -6.515 1.00 90.19 71 ALA A O 1
ATOM 537 N N . ILE A 1 72 ? 1.881 8.322 -7.994 1.00 92.19 72 ILE A N 1
ATOM 538 C CA . ILE A 1 72 ? 1.040 9.238 -7.213 1.00 92.19 72 ILE A CA 1
ATOM 539 C C . ILE A 1 72 ? -0.376 8.676 -7.082 1.00 92.19 72 ILE A C 1
ATOM 541 O O . ILE A 1 72 ? -0.914 8.654 -5.976 1.00 92.19 72 ILE A O 1
ATOM 545 N N . ALA A 1 73 ? -0.969 8.183 -8.174 1.00 92.69 73 ALA A N 1
ATOM 546 C CA . ALA A 1 73 ? -2.300 7.580 -8.145 1.00 92.69 73 ALA A CA 1
ATOM 547 C C . ALA A 1 73 ? -2.354 6.373 -7.194 1.00 92.69 73 ALA A C 1
ATOM 549 O O . ALA A 1 73 ? -3.261 6.281 -6.367 1.00 92.69 73 ALA A O 1
ATOM 550 N N . TYR A 1 74 ? -1.354 5.490 -7.248 1.00 91.94 74 TYR A N 1
ATOM 551 C CA . TYR A 1 74 ? -1.239 4.346 -6.343 1.00 91.94 74 TYR A CA 1
ATOM 552 C C . TYR A 1 74 ? -1.181 4.780 -4.871 1.00 91.94 74 TYR A C 1
ATOM 554 O O . TYR A 1 74 ? -1.978 4.316 -4.053 1.00 91.94 74 TYR A O 1
ATOM 562 N N . ALA A 1 75 ? -0.289 5.714 -4.531 1.00 90.56 75 ALA A N 1
ATOM 563 C CA . ALA A 1 75 ? -0.166 6.220 -3.166 1.00 90.56 75 ALA A CA 1
ATOM 564 C C . ALA A 1 75 ? -1.454 6.918 -2.690 1.00 90.56 75 ALA A C 1
ATOM 566 O O . ALA A 1 75 ? -1.894 6.701 -1.559 1.00 90.56 75 ALA A O 1
ATOM 567 N N . ALA A 1 76 ? -2.091 7.707 -3.561 1.00 92.00 76 ALA A N 1
ATOM 568 C CA . ALA A 1 76 ? -3.333 8.412 -3.263 1.00 92.00 76 ALA A CA 1
ATOM 569 C C . ALA A 1 76 ? -4.491 7.450 -2.964 1.00 92.00 76 ALA A C 1
ATOM 571 O O . ALA A 1 76 ? -5.245 7.692 -2.023 1.00 92.00 76 ALA A O 1
ATOM 572 N N . VAL A 1 77 ? -4.609 6.339 -3.700 1.00 93.94 77 VAL A N 1
ATOM 573 C CA . VAL A 1 77 ? -5.634 5.311 -3.445 1.00 93.94 77 VAL A CA 1
ATOM 574 C C . VAL A 1 77 ? -5.458 4.699 -2.056 1.00 93.94 77 VAL A C 1
ATOM 576 O O . VAL A 1 77 ? -6.416 4.645 -1.283 1.00 93.94 77 VAL A O 1
ATOM 579 N N . PHE A 1 78 ? -4.241 4.285 -1.695 1.00 90.88 78 PHE A N 1
ATOM 580 C CA . PHE A 1 78 ? -3.984 3.712 -0.370 1.00 90.88 78 PHE A CA 1
ATOM 581 C C . PHE A 1 78 ? -4.183 4.728 0.757 1.00 90.88 78 PHE A C 1
ATOM 583 O O . PHE A 1 78 ? -4.738 4.380 1.802 1.00 90.88 78 PHE A O 1
ATOM 590 N N . LEU A 1 79 ? -3.79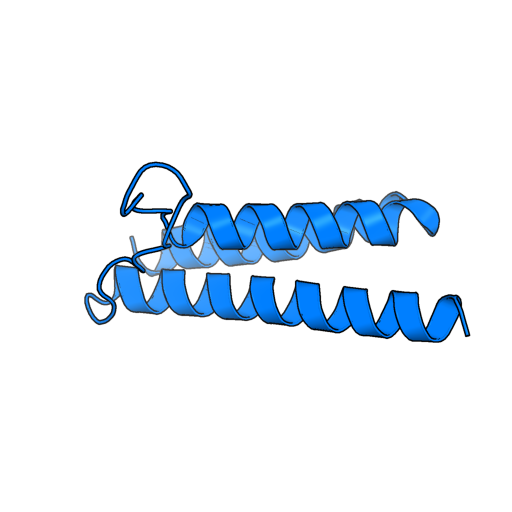5 5.987 0.540 1.00 89.62 79 LEU A N 1
ATOM 591 C CA . LEU A 1 79 ? -4.027 7.063 1.497 1.00 89.62 79 LEU A CA 1
ATOM 592 C C . LEU A 1 79 ? -5.527 7.328 1.690 1.00 89.62 79 LEU A C 1
ATOM 594 O O . LEU A 1 79 ? -5.988 7.422 2.827 1.00 89.62 79 LEU A O 1
ATOM 598 N N . ALA A 1 80 ? -6.298 7.399 0.603 1.00 90.75 80 ALA A N 1
ATOM 599 C CA . ALA A 1 80 ? -7.744 7.589 0.652 1.00 90.75 80 ALA A CA 1
ATOM 600 C C . ALA A 1 80 ? -8.436 6.433 1.385 1.00 90.75 80 ALA A C 1
ATOM 602 O O . ALA A 1 80 ? -9.267 6.674 2.260 1.00 90.75 80 ALA A O 1
ATOM 603 N N . LEU A 1 81 ? -8.053 5.184 1.097 1.00 89.69 81 LEU A N 1
ATOM 604 C CA . LEU A 1 81 ? -8.555 4.013 1.819 1.00 89.69 81 LEU A CA 1
ATOM 605 C C . LEU A 1 81 ? -8.224 4.097 3.311 1.00 89.69 81 LEU A C 1
ATOM 607 O O . LEU A 1 81 ? -9.111 3.920 4.142 1.00 89.69 81 LEU A O 1
ATOM 611 N N . TYR A 1 82 ? -6.981 4.416 3.665 1.00 85.81 82 TYR A N 1
ATOM 612 C CA . TYR A 1 82 ? -6.573 4.557 5.060 1.00 85.81 82 TYR A CA 1
ATOM 613 C C . TYR 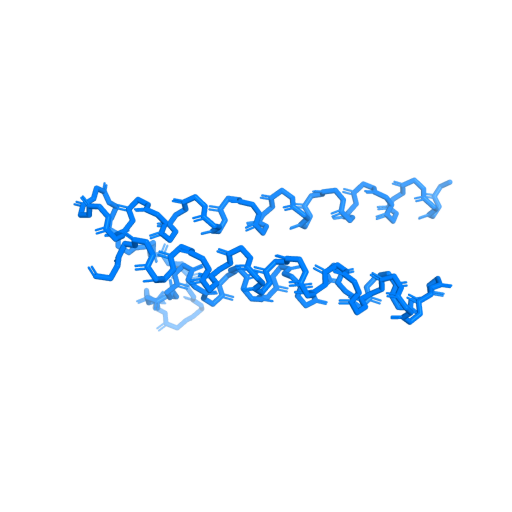A 1 82 ? -7.363 5.655 5.794 1.00 85.81 82 TYR A C 1
ATOM 615 O O . TYR A 1 82 ? -7.859 5.423 6.899 1.00 85.81 82 TYR A O 1
ATOM 623 N N . LEU A 1 83 ? -7.561 6.820 5.169 1.00 86.00 83 LEU A N 1
ATOM 624 C CA . LEU A 1 83 ? -8.380 7.906 5.719 1.00 86.00 83 LEU A CA 1
ATOM 625 C C . LEU A 1 83 ? -9.850 7.498 5.877 1.00 86.00 83 LEU A C 1
ATOM 627 O O . LEU A 1 83 ? -10.445 7.751 6.925 1.00 86.00 83 LEU A O 1
ATOM 631 N N . LEU A 1 84 ? -10.430 6.814 4.888 1.00 87.62 84 LEU A N 1
ATOM 632 C CA . LEU A 1 84 ? -11.791 6.279 4.979 1.00 87.62 84 LEU A CA 1
ATOM 633 C C . LEU A 1 84 ? -11.935 5.304 6.151 1.00 87.62 84 LEU A C 1
ATOM 635 O O . LEU A 1 84 ? -12.924 5.362 6.884 1.00 87.62 84 LEU A O 1
ATOM 639 N N . LEU A 1 85 ? -10.944 4.435 6.368 1.00 84.75 85 LEU A N 1
ATOM 640 C CA . LEU A 1 85 ? -10.921 3.531 7.518 1.00 84.75 85 LEU A CA 1
ATOM 641 C C . LEU A 1 85 ? -10.802 4.296 8.841 1.00 84.75 85 LEU A C 1
ATOM 643 O O . LEU A 1 85 ? -11.496 3.962 9.802 1.00 84.75 85 LEU A O 1
ATOM 647 N N . LEU A 1 86 ? -9.960 5.329 8.896 1.00 79.25 86 LEU A N 1
ATOM 648 C CA . LEU A 1 86 ? -9.818 6.183 10.074 1.00 79.25 86 LEU A CA 1
ATOM 649 C C . LEU A 1 86 ? -11.131 6.869 10.448 1.00 79.25 86 LEU A C 1
ATOM 651 O O . LEU A 1 86 ? -11.473 6.857 11.628 1.00 79.25 86 LEU A O 1
ATOM 655 N N . ILE A 1 87 ? -11.847 7.421 9.463 1.00 83.56 87 ILE A N 1
ATOM 656 C CA . ILE A 1 87 ? -13.127 8.119 9.648 1.00 83.56 87 ILE A CA 1
ATOM 657 C C . ILE A 1 87 ? -14.228 7.133 10.052 1.00 83.56 87 ILE A C 1
ATOM 659 O O . ILE A 1 87 ? -14.946 7.377 11.018 1.00 83.56 87 ILE A O 1
ATOM 663 N N . LYS A 1 88 ? -14.360 6.011 9.333 1.00 80.50 88 LYS A N 1
ATOM 664 C CA . LYS A 1 88 ? -15.443 5.036 9.544 1.00 80.50 88 LYS A CA 1
ATOM 665 C C . LYS A 1 88 ? -15.333 4.296 10.876 1.00 80.50 88 LYS A C 1
ATOM 667 O O . LYS A 1 88 ? -16.346 3.902 11.444 1.00 80.50 88 LYS A O 1
ATOM 672 N N . PHE A 1 89 ? -14.111 4.065 11.339 1.00 71.56 89 PHE A N 1
ATOM 673 C CA . PHE A 1 89 ? -13.823 3.332 12.569 1.00 71.56 89 PHE A CA 1
ATOM 674 C C . PHE A 1 89 ? -13.174 4.249 13.625 1.00 71.56 89 PHE A C 1
ATOM 676 O O . PHE A 1 89 ? -12.277 3.809 14.352 1.00 71.56 89 PHE A O 1
ATOM 683 N N . LYS A 1 90 ? -13.533 5.543 13.625 1.00 59.25 90 LYS A N 1
ATOM 684 C CA . LYS A 1 90 ? -13.106 6.520 14.637 1.00 59.25 90 LYS A CA 1
ATOM 685 C C . LYS A 1 90 ? -13.665 6.169 16.010 1.00 59.25 90 LYS A C 1
ATOM 687 O O . LYS A 1 90 ? -14.837 5.743 16.068 1.00 59.25 90 LYS A O 1
#

Foldseek 3Di:
DVVVVLVVVLVVLVVQLVVLLVQLLCVLVVNDDQDQDQDPVGGDRPGSNNSNVVSLQVNLVSCVVVPNVVSVVSSVVSVVSSVVSVVVSD